Protein AF-A0A7Y9EI79-F1 (afdb_monomer_lite)

Radius of gyration: 15.1 Å; chains: 1; bounding box: 36×17×44 Å

pLDDT: mean 91.58, std 7.09, range [59.34, 97.94]

Secondary structure (DSSP, 8-state):
--THHHHHHHHHHHHHHHT--S---HHHHHHHHHHHHHHHHHHHHHHHHHHHHTT--HHHHHHHHHHHHHHHHHHHHHHHHHHHHHH--

Structure (mmCIF, N/CA/C/O backbone):
data_AF-A0A7Y9EI79-F1
#
_entry.id   AF-A0A7Y9EI79-F1
#
loop_
_atom_site.group_PDB
_atom_site.id
_atom_site.type_symbol
_atom_site.label_atom_id
_atom_site.label_alt_id
_atom_site.label_comp_id
_atom_site.label_asym_id
_atom_site.label_entity_id
_atom_site.label_seq_id
_atom_site.pdbx_PDB_ins_code
_atom_site.Cartn_x
_atom_site.Cartn_y
_atom_site.Cartn_z
_atom_site.occupancy
_atom_site.B_iso_or_equiv
_atom_site.auth_seq_id
_atom_site.auth_comp_id
_atom_site.auth_asym_id
_atom_site.auth_atom_id
_atom_site.pdbx_PDB_model_num
ATOM 1 N N . MET A 1 1 ? 2.774 2.502 -17.210 1.00 74.00 1 MET A N 1
ATOM 2 C CA . MET A 1 1 ? 1.892 2.263 -16.069 1.00 74.00 1 MET A CA 1
ATOM 3 C C . MET A 1 1 ? 1.985 3.488 -15.197 1.00 74.00 1 MET A C 1
ATOM 5 O O . MET A 1 1 ? 3.092 3.914 -14.890 1.00 74.00 1 MET A O 1
ATOM 9 N N . ASN A 1 2 ? 0.841 4.068 -14.857 1.00 73.62 2 ASN A N 1
ATOM 10 C CA . ASN A 1 2 ? 0.766 5.131 -13.871 1.00 73.62 2 ASN A CA 1
ATOM 11 C C . ASN A 1 2 ? 0.387 4.488 -12.530 1.00 73.62 2 ASN A C 1
ATOM 13 O O . ASN A 1 2 ? -0.534 3.681 -12.481 1.00 73.62 2 ASN A O 1
ATOM 17 N N . LEU A 1 3 ? 1.094 4.833 -11.456 1.00 90.44 3 LEU A N 1
ATOM 18 C CA . LEU A 1 3 ? 0.830 4.336 -10.099 1.00 90.44 3 LEU A CA 1
ATOM 19 C C . LEU A 1 3 ? -0.497 4.859 -9.507 1.00 90.44 3 LEU A C 1
ATOM 21 O O . LEU A 1 3 ? -0.823 4.554 -8.364 1.00 90.44 3 LEU A O 1
ATOM 25 N N . SER A 1 4 ? -1.267 5.632 -10.281 1.00 91.69 4 SER A N 1
ATOM 26 C CA . SER A 1 4 ? -2.599 6.122 -9.921 1.00 91.69 4 SER A CA 1
ATOM 27 C C . SER A 1 4 ? -3.582 5.023 -9.528 1.00 91.69 4 SER A C 1
ATOM 29 O O . SER A 1 4 ? -4.387 5.262 -8.638 1.00 91.69 4 SER A O 1
ATOM 31 N N . GLU A 1 5 ? -3.523 3.842 -10.151 1.00 93.12 5 GLU A N 1
ATOM 32 C CA . GLU A 1 5 ? -4.412 2.729 -9.787 1.00 93.12 5 GLU A CA 1
ATOM 33 C C . GLU A 1 5 ? -4.116 2.229 -8.369 1.00 93.12 5 GLU A C 1
ATOM 35 O O . GLU A 1 5 ? -5.009 2.231 -7.530 1.00 93.12 5 GLU A O 1
ATOM 40 N N . ALA A 1 6 ? -2.848 1.945 -8.055 1.00 94.44 6 ALA A N 1
ATOM 41 C CA . ALA A 1 6 ? -2.435 1.572 -6.702 1.00 94.44 6 ALA A CA 1
ATOM 42 C C . ALA A 1 6 ? -2.790 2.659 -5.673 1.00 94.44 6 ALA A C 1
ATOM 44 O O . ALA A 1 6 ? -3.264 2.353 -4.585 1.00 94.44 6 ALA A O 1
ATOM 45 N N . LYS A 1 7 ? -2.607 3.940 -6.026 1.00 95.75 7 LYS A N 1
ATOM 46 C CA . LYS A 1 7 ? -3.010 5.068 -5.172 1.00 95.75 7 LYS A CA 1
ATOM 47 C C . LYS A 1 7 ? -4.521 5.074 -4.906 1.00 95.75 7 LYS A C 1
ATOM 49 O O . LYS A 1 7 ? -4.924 5.353 -3.781 1.00 95.75 7 LYS A O 1
ATOM 54 N N . ARG A 1 8 ? -5.341 4.806 -5.927 1.00 96.81 8 ARG A N 1
ATOM 55 C CA . ARG A 1 8 ? -6.801 4.726 -5.800 1.00 96.81 8 ARG A CA 1
ATOM 56 C C . ARG A 1 8 ? -7.203 3.546 -4.916 1.00 96.81 8 ARG A C 1
ATOM 58 O O . ARG A 1 8 ? -7.926 3.760 -3.958 1.00 96.81 8 ARG A O 1
ATOM 65 N N . GLU A 1 9 ? -6.665 2.355 -5.171 1.00 96.62 9 GLU A N 1
ATOM 66 C CA . GLU A 1 9 ? -6.955 1.158 -4.368 1.00 96.62 9 GLU A CA 1
ATOM 67 C C . GLU A 1 9 ? -6.550 1.334 -2.896 1.00 96.62 9 GLU A C 1
ATOM 69 O O . GLU A 1 9 ? -7.296 0.941 -2.004 1.00 96.62 9 GLU A O 1
ATOM 74 N N . TYR A 1 10 ? -5.399 1.958 -2.610 1.00 97.19 10 TYR A N 1
ATOM 75 C CA . TYR A 1 10 ? -5.027 2.278 -1.228 1.00 97.19 10 TYR A CA 1
ATOM 76 C C . TYR A 1 10 ? -6.052 3.189 -0.558 1.00 97.19 10 TYR A C 1
ATOM 78 O O . TYR A 1 10 ? -6.449 2.933 0.573 1.00 97.19 10 TYR A O 1
ATOM 86 N N . ARG A 1 11 ? -6.504 4.227 -1.265 1.00 96.56 11 ARG A N 1
ATOM 87 C CA . ARG A 1 11 ? -7.520 5.145 -0.756 1.00 96.56 11 ARG A CA 1
ATOM 88 C C . ARG A 1 11 ? -8.844 4.430 -0.485 1.00 96.56 11 ARG A C 1
ATOM 90 O O . ARG A 1 11 ? -9.407 4.632 0.577 1.00 96.56 11 ARG A O 1
ATOM 97 N N . GLU A 1 12 ? -9.294 3.568 -1.392 1.00 95.88 12 GLU A N 1
ATOM 98 C CA . GLU A 1 12 ? -10.521 2.775 -1.219 1.00 95.88 12 GLU A CA 1
ATOM 99 C C . GLU A 1 12 ? -10.445 1.875 0.027 1.00 95.88 12 GLU A C 1
ATOM 101 O O . GLU A 1 12 ? -11.406 1.796 0.791 1.00 95.88 12 GLU A O 1
ATOM 106 N N . VAL A 1 13 ? -9.293 1.237 0.279 1.00 94.75 13 VAL A N 1
ATOM 107 C CA . VAL A 1 13 ? -9.078 0.437 1.499 1.00 94.75 13 VAL A CA 1
ATOM 108 C C . VAL A 1 13 ? -9.162 1.307 2.756 1.00 94.75 13 VAL A C 1
ATOM 110 O O . VAL A 1 13 ? -9.796 0.905 3.728 1.00 94.75 13 VAL A O 1
ATOM 113 N N . LEU A 1 14 ? -8.544 2.489 2.740 1.00 93.88 14 LEU A N 1
ATOM 114 C CA . LEU A 1 14 ? -8.514 3.401 3.886 1.00 93.88 14 LEU A CA 1
ATOM 115 C C . LEU A 1 14 ? -9.873 4.065 4.151 1.00 93.88 14 LEU A C 1
ATOM 117 O O . LEU A 1 14 ? -10.256 4.220 5.304 1.00 93.88 14 LEU A O 1
ATOM 121 N N . GLU A 1 15 ? -10.629 4.415 3.111 1.00 93.12 15 GLU A N 1
ATOM 122 C CA . GLU A 1 15 ? -11.981 4.972 3.244 1.00 93.12 15 GLU A CA 1
ATOM 123 C C . GLU A 1 15 ? -12.959 3.929 3.796 1.00 93.12 15 GLU A C 1
ATOM 125 O O . GLU A 1 15 ? -13.721 4.229 4.713 1.00 93.12 15 GLU A O 1
ATOM 130 N N . ALA A 1 16 ? -12.886 2.684 3.312 1.00 89.50 16 ALA A N 1
ATOM 131 C CA . ALA A 1 16 ? -13.671 1.580 3.863 1.00 89.50 16 ALA A CA 1
ATOM 132 C C . ALA A 1 16 ? -13.323 1.295 5.336 1.00 89.50 16 ALA A C 1
ATOM 134 O O . ALA A 1 16 ? -14.184 0.887 6.109 1.00 89.50 16 ALA A O 1
ATOM 135 N N . PHE A 1 17 ? -12.065 1.518 5.723 1.00 85.44 17 PHE A N 1
ATOM 136 C CA . PHE A 1 17 ? -11.591 1.369 7.097 1.00 85.44 17 PHE A CA 1
ATOM 137 C C . PHE A 1 17 ? -12.076 2.501 8.012 1.00 85.44 17 PHE A C 1
ATOM 139 O O . PHE A 1 17 ? -12.571 2.239 9.105 1.00 85.44 17 PHE A O 1
ATOM 146 N N . ALA A 1 18 ? -11.979 3.753 7.561 1.00 85.94 18 ALA A N 1
ATOM 147 C CA . ALA A 1 18 ? -12.426 4.919 8.321 1.00 85.94 18 ALA A CA 1
ATOM 148 C C . ALA A 1 18 ? -13.952 4.957 8.514 1.00 85.94 18 ALA A C 1
ATOM 150 O O . ALA A 1 18 ? -14.417 5.406 9.553 1.00 85.94 18 ALA A O 1
ATOM 151 N N . GLY A 1 19 ? -14.722 4.486 7.528 1.00 81.00 19 GLY A N 1
ATOM 152 C CA . GLY A 1 19 ? -16.188 4.466 7.569 1.00 81.00 19 GLY A CA 1
ATOM 153 C C . GLY A 1 19 ? -16.811 3.198 8.161 1.00 81.00 19 GLY A C 1
ATOM 154 O O . GLY A 1 19 ? -18.018 3.019 8.031 1.00 81.00 19 GLY A O 1
ATOM 155 N N . SER A 1 20 ? -16.018 2.289 8.736 1.00 82.06 20 SER A N 1
ATOM 156 C CA . SER A 1 20 ? -16.534 1.058 9.345 1.00 82.06 20 SER A CA 1
ATOM 157 C C . SER A 1 20 ? -17.040 1.315 10.763 1.00 82.06 20 SER A C 1
ATOM 159 O O . SER A 1 20 ? -16.284 1.813 11.590 1.00 82.06 20 SER A O 1
ATOM 161 N N . ASP A 1 21 ? -18.257 0.870 11.082 1.00 78.06 21 ASP A N 1
ATOM 162 C CA . ASP A 1 21 ? -18.806 0.909 12.449 1.00 78.06 21 ASP A CA 1
ATOM 163 C C . ASP A 1 21 ? -18.214 -0.183 13.367 1.00 78.06 21 ASP A C 1
ATOM 165 O O . ASP A 1 21 ? -18.422 -0.175 14.578 1.00 78.06 21 ASP A O 1
ATOM 169 N N . GLU A 1 22 ? -17.445 -1.133 12.818 1.00 77.38 22 GLU A N 1
ATOM 170 C CA . GLU A 1 22 ? -16.804 -2.209 13.586 1.00 77.38 22 GLU A CA 1
ATOM 171 C C . GLU A 1 22 ? -15.773 -1.643 14.573 1.00 77.38 22 GLU A C 1
ATOM 173 O O . GLU A 1 22 ? -14.931 -0.831 14.181 1.00 77.38 22 GLU A O 1
ATOM 178 N N . ALA A 1 23 ? -15.819 -2.074 15.838 1.00 78.88 23 ALA A N 1
ATOM 179 C CA . ALA A 1 23 ? -14.851 -1.663 16.852 1.00 78.88 23 ALA A CA 1
ATOM 180 C C . ALA A 1 23 ? -13.421 -2.048 16.437 1.00 78.88 23 ALA A C 1
ATOM 182 O O . ALA A 1 23 ?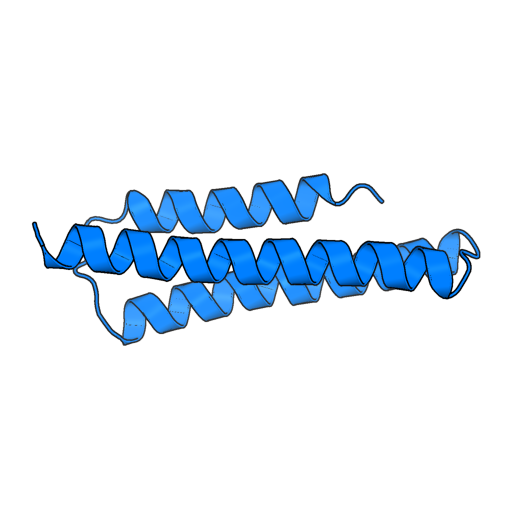 -13.182 -3.144 15.924 1.00 78.88 23 ALA A O 1
ATOM 183 N N . VAL A 1 24 ? -12.456 -1.157 16.687 1.00 83.12 24 VAL A N 1
ATOM 184 C CA . VAL A 1 24 ? -11.050 -1.403 16.340 1.00 83.12 24 VAL A CA 1
ATOM 185 C C . VAL A 1 24 ? -10.530 -2.608 17.126 1.00 83.12 24 VAL A C 1
ATOM 187 O O . VAL A 1 24 ? -10.292 -2.520 18.328 1.00 83.12 24 VAL A O 1
ATOM 190 N N . SER A 1 25 ? -10.331 -3.731 16.438 1.00 86.44 25 SER A N 1
ATOM 191 C CA . SER A 1 25 ? -9.754 -4.958 16.994 1.00 86.44 25 SER A CA 1
ATOM 192 C C . SER A 1 25 ? -8.457 -5.342 16.278 1.00 86.44 25 SER A C 1
ATOM 194 O O . SER A 1 25 ? -8.194 -4.906 15.155 1.00 86.44 25 SER A O 1
ATOM 196 N N . GLU A 1 26 ? -7.640 -6.199 16.897 1.00 86.31 26 GLU A N 1
ATOM 197 C CA . GLU A 1 26 ? -6.424 -6.730 16.260 1.00 86.31 26 GLU A CA 1
ATOM 198 C C . GLU A 1 26 ? -6.736 -7.504 14.971 1.00 86.31 26 GLU A C 1
ATOM 200 O O . GLU A 1 26 ? -6.021 -7.373 13.977 1.00 86.31 26 GLU A O 1
ATOM 205 N N . ALA A 1 27 ? -7.832 -8.270 14.958 1.00 87.75 27 ALA A N 1
ATOM 206 C CA . ALA A 1 27 ? -8.278 -9.008 13.778 1.00 87.75 27 ALA A CA 1
ATOM 207 C C . ALA A 1 27 ? -8.664 -8.062 12.631 1.00 87.75 27 ALA A C 1
ATOM 209 O O . ALA A 1 27 ? -8.315 -8.306 11.473 1.00 87.75 27 ALA A O 1
ATOM 210 N N . TRP A 1 28 ? -9.330 -6.958 12.966 1.00 85.06 28 TRP A N 1
ATOM 211 C CA . TRP A 1 28 ? -9.730 -5.927 12.018 1.00 85.06 28 TRP A CA 1
ATOM 212 C C . TRP A 1 28 ? -8.520 -5.186 11.424 1.00 85.06 28 TRP A C 1
ATOM 214 O O . TRP A 1 28 ? -8.409 -5.042 10.204 1.00 85.06 28 TRP A O 1
ATOM 224 N N . LEU A 1 29 ? -7.542 -4.814 12.259 1.00 90.81 29 LEU A N 1
ATOM 225 C CA . LEU A 1 29 ? -6.275 -4.222 11.809 1.00 90.81 29 LEU A CA 1
ATOM 226 C C . LEU A 1 29 ? -5.481 -5.170 10.902 1.00 90.81 29 LEU A C 1
ATOM 228 O O . LEU A 1 29 ? -4.966 -4.751 9.861 1.00 90.81 29 LEU A O 1
ATOM 232 N N . ALA A 1 30 ? -5.414 -6.454 11.262 1.00 92.06 30 ALA A N 1
ATOM 233 C CA . ALA A 1 30 ? -4.733 -7.470 10.467 1.00 92.06 30 ALA A CA 1
ATOM 234 C C . ALA A 1 30 ? -5.385 -7.666 9.086 1.00 92.06 30 ALA A C 1
ATOM 236 O O . ALA A 1 30 ? -4.676 -7.875 8.096 1.00 92.06 30 ALA A O 1
ATOM 237 N N . ASP A 1 31 ? -6.716 -7.579 8.979 1.00 92.75 31 ASP A N 1
ATOM 238 C CA . ASP A 1 31 ? -7.392 -7.654 7.679 1.00 92.75 31 ASP A CA 1
ATOM 239 C C . ASP 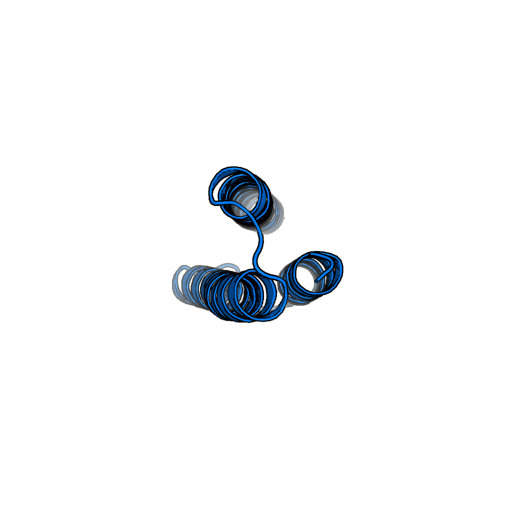A 1 31 ? -7.041 -6.462 6.785 1.00 92.75 31 ASP A C 1
ATOM 241 O O . ASP A 1 31 ? -6.751 -6.623 5.598 1.00 92.75 31 ASP A O 1
ATOM 245 N N . VAL A 1 32 ? -6.983 -5.262 7.355 1.00 94.00 32 VAL A N 1
ATOM 246 C CA . VAL A 1 32 ? -6.670 -4.045 6.598 1.00 94.00 32 VAL A CA 1
ATOM 247 C C . VAL A 1 32 ? -5.230 -4.056 6.111 1.00 94.00 32 VAL A C 1
ATOM 249 O O . VAL A 1 32 ? -4.988 -3.807 4.928 1.00 94.00 32 VAL A O 1
ATOM 252 N N . GLN A 1 33 ? -4.283 -4.462 6.957 1.00 94.31 33 GLN A N 1
ATOM 253 C CA . GLN A 1 33 ? -2.896 -4.684 6.540 1.00 94.31 33 GLN A CA 1
ATOM 254 C C . GLN A 1 33 ? -2.811 -5.694 5.388 1.00 94.31 33 GLN A C 1
ATOM 256 O O . GLN A 1 33 ? -2.172 -5.422 4.370 1.00 94.31 33 GLN A O 1
ATOM 261 N N . ARG A 1 34 ? -3.543 -6.812 5.475 1.00 96.06 34 ARG A N 1
ATOM 262 C CA . ARG A 1 34 ? -3.609 -7.819 4.404 1.00 96.06 34 ARG A CA 1
ATOM 263 C C . ARG A 1 34 ? -4.158 -7.243 3.095 1.00 96.06 34 ARG A C 1
ATOM 265 O O . ARG A 1 34 ? -3.668 -7.590 2.015 1.00 96.06 34 ARG A O 1
ATOM 272 N N . ARG A 1 35 ? -5.157 -6.356 3.156 1.00 96.56 35 ARG A N 1
ATOM 273 C CA . ARG A 1 35 ? -5.698 -5.668 1.970 1.00 96.56 35 ARG A CA 1
ATOM 274 C C . ARG A 1 35 ? -4.667 -4.726 1.352 1.00 96.56 35 ARG A C 1
ATOM 276 O O . ARG A 1 35 ? -4.468 -4.791 0.136 1.00 96.56 35 ARG A O 1
ATOM 283 N N . LEU A 1 36 ? -3.969 -3.923 2.161 1.00 97.06 36 LEU A N 1
ATOM 284 C CA . LEU A 1 36 ? -2.881 -3.047 1.702 1.00 97.06 36 LEU A CA 1
ATOM 285 C C . LEU A 1 36 ? -1.745 -3.851 1.044 1.00 97.06 36 LEU A C 1
ATOM 287 O O . LEU A 1 36 ? -1.263 -3.483 -0.030 1.00 97.06 36 LEU A O 1
ATOM 291 N N . ASP A 1 37 ? -1.357 -4.985 1.628 1.00 97.62 37 ASP A N 1
ATOM 292 C CA . ASP A 1 37 ? -0.363 -5.899 1.050 1.00 97.62 37 ASP A CA 1
ATOM 293 C C . ASP A 1 37 ? -0.829 -6.493 -0.284 1.00 97.62 37 ASP A C 1
ATOM 295 O O . ASP A 1 37 ? -0.046 -6.649 -1.230 1.00 97.62 37 ASP A O 1
ATOM 299 N N . GLY A 1 38 ? -2.127 -6.782 -0.399 1.00 97.50 38 GLY A N 1
ATOM 300 C CA . GLY A 1 38 ? -2.762 -7.195 -1.645 1.00 97.50 38 GLY A CA 1
ATOM 301 C C . GLY A 1 38 ? -2.597 -6.157 -2.758 1.00 97.50 38 GLY A C 1
ATOM 302 O O . GLY A 1 38 ? -2.199 -6.521 -3.872 1.00 97.50 38 GLY A O 1
ATOM 303 N N . VAL A 1 39 ? -2.838 -4.875 -2.453 1.00 97.44 39 VAL A N 1
ATOM 304 C CA . VAL A 1 39 ? -2.626 -3.750 -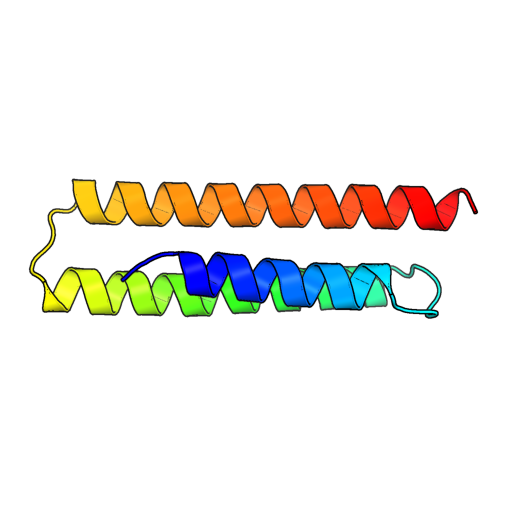3.384 1.00 97.44 39 VAL A CA 1
ATOM 305 C C . VAL A 1 39 ? -1.158 -3.683 -3.800 1.00 97.44 39 VAL A C 1
ATOM 307 O O . VAL A 1 39 ? -0.853 -3.694 -4.996 1.00 97.44 39 VAL A O 1
ATOM 310 N N . ARG A 1 40 ? -0.229 -3.719 -2.834 1.00 97.88 40 ARG A N 1
ATOM 311 C CA . ARG A 1 40 ? 1.219 -3.716 -3.095 1.00 97.88 40 ARG A CA 1
ATOM 312 C C . ARG A 1 40 ? 1.630 -4.848 -4.034 1.00 97.88 40 ARG A C 1
ATOM 314 O O . ARG A 1 40 ? 2.317 -4.613 -5.028 1.00 97.88 40 ARG A O 1
ATOM 321 N N . LYS A 1 41 ? 1.181 -6.077 -3.767 1.00 97.94 41 LYS A N 1
ATOM 322 C CA . LYS A 1 41 ? 1.513 -7.261 -4.574 1.00 97.94 41 LYS A CA 1
ATOM 323 C C . LYS A 1 41 ? 0.947 -7.181 -5.993 1.00 97.94 41 LYS A C 1
ATOM 325 O O . LYS A 1 41 ? 1.588 -7.650 -6.936 1.00 97.94 41 LYS A O 1
ATOM 330 N N . ARG A 1 42 ? -0.258 -6.631 -6.179 1.00 96.19 42 ARG A N 1
ATOM 331 C CA . ARG A 1 42 ? -0.826 -6.392 -7.519 1.00 96.19 42 ARG A CA 1
ATOM 332 C C . ARG A 1 42 ? -0.032 -5.326 -8.267 1.00 96.19 42 ARG A C 1
ATOM 334 O O . ARG A 1 42 ? 0.418 -5.591 -9.380 1.00 96.19 42 ARG A O 1
ATOM 341 N N . ALA A 1 43 ? 0.217 -4.187 -7.630 1.00 96.69 43 ALA A N 1
ATOM 342 C CA . ALA A 1 43 ? 0.973 -3.090 -8.217 1.00 96.69 43 ALA A CA 1
ATOM 343 C C . ALA A 1 43 ? 2.401 -3.510 -8.599 1.00 96.69 43 ALA A C 1
ATOM 345 O O . ALA A 1 43 ? 2.853 -3.185 -9.692 1.00 96.69 43 ALA A O 1
ATOM 346 N N . MET A 1 44 ? 3.085 -4.303 -7.765 1.00 96.81 44 MET A N 1
ATOM 347 C CA . MET A 1 44 ? 4.416 -4.837 -8.076 1.00 96.81 44 MET A CA 1
ATOM 348 C C . MET A 1 44 ? 4.406 -5.687 -9.351 1.00 96.81 44 MET A C 1
ATOM 350 O O . MET A 1 44 ? 5.212 -5.470 -10.252 1.00 96.81 44 MET A O 1
ATOM 354 N N . ARG A 1 45 ? 3.433 -6.600 -9.479 1.00 95.81 45 ARG A N 1
ATOM 355 C CA . ARG A 1 45 ? 3.280 -7.429 -10.684 1.00 95.81 45 ARG A CA 1
ATOM 356 C C . ARG A 1 45 ? 3.011 -6.589 -11.930 1.00 95.81 45 ARG A C 1
ATOM 358 O O . ARG A 1 45 ? 3.552 -6.886 -12.991 1.00 95.81 45 ARG A O 1
ATOM 365 N N . GLN A 1 46 ? 2.206 -5.536 -11.814 1.00 95.31 46 GLN A N 1
ATOM 366 C CA . GLN A 1 46 ? 1.964 -4.625 -12.930 1.00 95.31 46 GLN A CA 1
ATOM 367 C C . GLN A 1 46 ? 3.220 -3.803 -13.288 1.00 95.31 46 GLN A C 1
ATOM 369 O O . GLN A 1 46 ? 3.485 -3.603 -14.475 1.00 95.31 46 GLN A O 1
ATOM 374 N N . ILE A 1 47 ? 4.022 -3.367 -12.302 1.00 95.06 47 ILE A N 1
ATOM 375 C CA . ILE A 1 47 ? 5.324 -2.712 -12.535 1.00 95.06 47 ILE A CA 1
ATOM 376 C C . ILE A 1 47 ? 6.238 -3.658 -13.311 1.00 95.06 47 ILE A C 1
ATOM 378 O O . ILE A 1 47 ? 6.797 -3.258 -14.332 1.00 95.06 47 ILE A O 1
ATOM 382 N N . ASP A 1 48 ? 6.353 -4.912 -12.877 1.00 94.25 48 ASP A N 1
ATOM 383 C CA . ASP A 1 48 ? 7.184 -5.913 -13.544 1.00 94.25 48 ASP A CA 1
ATOM 384 C C . ASP A 1 48 ? 6.735 -6.116 -14.994 1.00 94.25 48 ASP A C 1
ATOM 386 O O . ASP A 1 48 ? 7.519 -5.904 -15.916 1.00 94.25 48 ASP A O 1
ATOM 390 N N . GLN A 1 49 ? 5.445 -6.369 -15.224 1.00 94.19 49 GLN A N 1
ATOM 391 C CA . GLN A 1 49 ? 4.900 -6.519 -16.577 1.00 94.19 49 GLN A CA 1
ATOM 392 C C . GLN A 1 49 ? 5.122 -5.276 -17.448 1.00 94.19 49 GLN A C 1
ATOM 394 O O . GLN A 1 49 ? 5.475 -5.391 -18.622 1.00 94.19 49 GLN A O 1
ATOM 399 N N . TYR A 1 50 ? 4.909 -4.079 -16.900 1.00 92.88 50 TYR A N 1
ATOM 400 C CA . TYR A 1 50 ? 5.085 -2.829 -17.632 1.00 92.88 50 TYR A CA 1
ATOM 401 C C . TYR A 1 50 ? 6.551 -2.578 -17.992 1.00 92.88 50 TYR A C 1
ATOM 403 O O . TYR A 1 50 ? 6.841 -2.199 -19.127 1.00 92.88 50 TYR A O 1
ATOM 411 N N . THR A 1 51 ? 7.463 -2.802 -17.045 1.00 93.00 51 THR A N 1
ATOM 412 C CA . THR A 1 51 ? 8.902 -2.591 -17.246 1.00 93.00 51 THR A CA 1
ATOM 413 C C . THR A 1 51 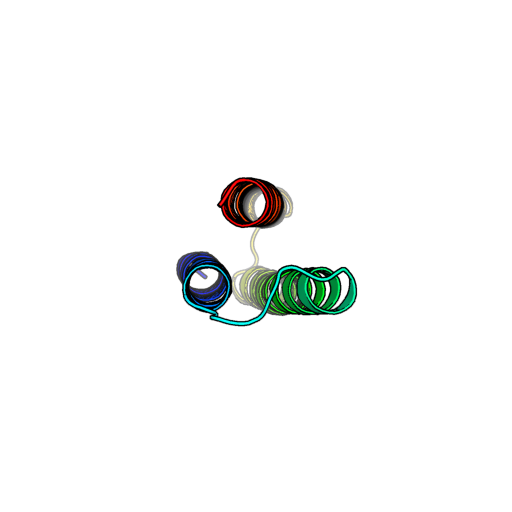? 9.470 -3.572 -18.264 1.00 93.00 51 THR A C 1
ATOM 415 O O . THR A 1 51 ? 10.202 -3.136 -19.150 1.00 93.00 51 THR A O 1
ATOM 418 N N . THR A 1 52 ? 9.040 -4.839 -18.236 1.00 92.62 52 THR A N 1
ATOM 419 C CA . THR A 1 52 ? 9.374 -5.834 -19.264 1.00 92.62 52 THR A CA 1
ATOM 420 C C . THR A 1 52 ? 8.829 -5.434 -20.636 1.00 92.62 52 THR A C 1
ATOM 422 O O . THR A 1 52 ? 9.586 -5.387 -21.599 1.00 92.62 52 THR A O 1
ATOM 425 N N . ARG A 1 53 ? 7.537 -5.082 -20.749 1.00 92.62 53 ARG A N 1
ATOM 426 C CA . ARG A 1 53 ? 6.907 -4.734 -22.043 1.00 92.62 53 ARG A CA 1
ATOM 427 C C . ARG A 1 53 ? 7.481 -3.474 -22.693 1.00 92.62 53 ARG A C 1
ATOM 429 O O . ARG A 1 53 ? 7.385 -3.318 -23.904 1.00 92.62 53 ARG A O 1
ATOM 436 N N . ARG A 1 54 ? 7.999 -2.541 -21.894 1.00 92.81 54 ARG A N 1
ATOM 437 C CA . ARG A 1 54 ? 8.537 -1.256 -22.366 1.00 92.81 54 ARG A CA 1
ATOM 438 C C . ARG A 1 54 ? 10.063 -1.204 -22.384 1.00 92.81 54 ARG A C 1
ATOM 440 O O . ARG A 1 54 ? 10.592 -0.134 -22.662 1.00 92.81 54 ARG A O 1
ATOM 447 N N . PHE A 1 55 ? 10.746 -2.313 -22.087 1.00 92.12 55 PHE A N 1
ATOM 448 C CA . PHE A 1 55 ? 12.211 -2.382 -22.001 1.00 92.12 55 PHE A CA 1
ATOM 449 C C . PHE A 1 55 ? 12.806 -1.270 -21.120 1.00 92.12 55 PHE A C 1
ATOM 451 O O . PHE A 1 55 ? 13.807 -0.645 -21.466 1.00 92.12 55 PHE A O 1
ATOM 458 N N . LEU A 1 56 ? 12.154 -0.978 -19.990 1.00 91.50 56 LEU A N 1
ATOM 459 C CA . LEU A 1 56 ? 12.610 0.081 -19.093 1.00 91.50 56 LEU A CA 1
ATOM 460 C C . LEU A 1 56 ? 13.914 -0.309 -18.403 1.00 91.50 56 LEU A C 1
ATOM 462 O O . LEU A 1 56 ? 14.140 -1.474 -18.073 1.00 91.50 56 LEU A O 1
ATOM 466 N N . SER A 1 57 ? 14.744 0.691 -18.118 1.00 93.38 57 SER A N 1
ATOM 467 C CA . SER A 1 57 ? 15.983 0.468 -17.384 1.00 93.38 57 SER A CA 1
ATOM 468 C C . SER A 1 57 ? 15.712 0.026 -15.945 1.00 93.38 57 SER A C 1
ATOM 470 O O . SER A 1 57 ? 14.678 0.338 -15.340 1.00 93.38 57 SER A O 1
ATOM 472 N N . 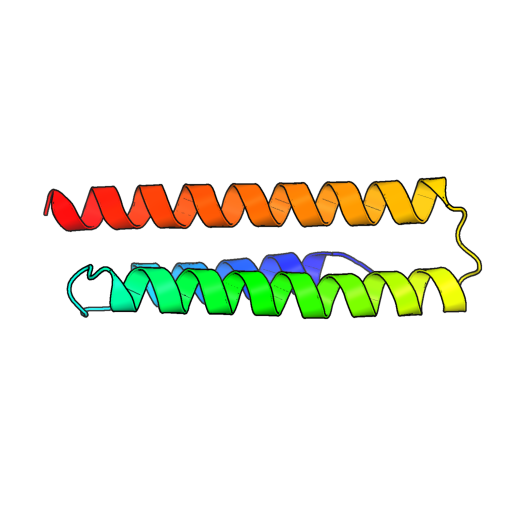VAL A 1 58 ? 16.703 -0.642 -15.351 1.00 93.06 58 VAL A N 1
ATOM 473 C CA . VAL A 1 58 ? 16.682 -1.025 -13.931 1.00 93.06 58 VAL A CA 1
ATOM 474 C C . VAL A 1 58 ? 16.425 0.190 -13.033 1.00 93.06 58 VAL A C 1
ATOM 476 O O . VAL A 1 58 ? 15.676 0.084 -12.063 1.00 93.06 58 VAL A O 1
ATOM 479 N N . ASN A 1 59 ? 16.969 1.361 -13.383 1.00 95.12 59 ASN A N 1
ATOM 480 C CA . ASN A 1 59 ? 16.764 2.603 -12.635 1.00 95.12 59 ASN A CA 1
ATOM 481 C C . ASN A 1 59 ? 15.315 3.100 -12.719 1.00 95.12 59 ASN A C 1
ATOM 483 O O . ASN A 1 59 ? 14.745 3.496 -11.704 1.00 95.12 59 ASN A O 1
ATOM 487 N N . GLN A 1 60 ? 14.691 3.029 -13.897 1.00 93.44 60 GLN A N 1
ATOM 488 C CA . GLN A 1 60 ? 13.282 3.395 -14.065 1.00 93.44 60 GLN A CA 1
ATOM 489 C C . GLN A 1 60 ? 12.366 2.451 -13.279 1.00 93.44 60 GLN A C 1
ATOM 491 O O . GLN A 1 60 ? 11.486 2.918 -12.554 1.00 93.44 60 GLN A O 1
ATOM 496 N N . ARG A 1 61 ? 12.613 1.134 -13.347 1.00 94.50 61 ARG A N 1
ATOM 497 C CA . ARG A 1 61 ? 11.897 0.153 -12.518 1.00 94.50 61 ARG A CA 1
ATOM 498 C C . ARG A 1 61 ? 12.075 0.459 -11.032 1.00 94.50 61 ARG A C 1
ATOM 500 O O . ARG A 1 61 ? 11.086 0.519 -10.306 1.00 94.50 61 ARG A O 1
ATOM 507 N N . ARG A 1 62 ? 13.313 0.691 -10.585 1.00 95.69 62 ARG A N 1
ATOM 508 C CA . ARG A 1 62 ? 13.624 1.013 -9.186 1.00 95.69 62 ARG A CA 1
ATOM 509 C C . ARG A 1 62 ? 12.865 2.254 -8.720 1.00 95.69 62 ARG A C 1
ATOM 511 O O . ARG A 1 62 ? 12.257 2.198 -7.662 1.00 95.69 62 ARG A O 1
ATOM 518 N N . GLY A 1 63 ? 12.807 3.318 -9.523 1.00 95.62 63 GLY A N 1
ATOM 519 C CA . GLY A 1 63 ? 12.032 4.518 -9.191 1.00 95.62 63 GLY A CA 1
ATOM 520 C C . GLY A 1 63 ? 10.536 4.241 -8.989 1.00 95.62 63 GLY A C 1
ATOM 521 O O . GLY A 1 63 ? 9.934 4.750 -8.044 1.00 95.62 63 GLY A O 1
ATOM 522 N N . MET A 1 64 ? 9.934 3.389 -9.828 1.00 95.25 64 MET A N 1
ATOM 523 C CA . MET A 1 64 ? 8.529 2.981 -9.672 1.00 95.25 64 MET A CA 1
ATOM 524 C C . MET A 1 64 ? 8.311 2.136 -8.415 1.00 95.25 64 MET A C 1
ATOM 526 O O . MET A 1 64 ? 7.348 2.371 -7.687 1.00 95.25 64 MET A O 1
ATOM 530 N N . VAL A 1 65 ? 9.217 1.194 -8.141 1.00 96.69 65 VAL A N 1
ATOM 531 C CA . VAL A 1 65 ? 9.193 0.364 -6.929 1.00 96.69 65 VAL A CA 1
ATOM 532 C C . VAL A 1 65 ? 9.319 1.232 -5.680 1.00 96.69 65 VAL A C 1
ATOM 534 O O . VAL A 1 65 ? 8.471 1.148 -4.803 1.00 96.69 65 VAL A O 1
ATOM 537 N N . THR A 1 66 ? 10.301 2.133 -5.619 1.00 97.00 66 THR A N 1
ATOM 538 C CA . THR A 1 66 ? 10.485 3.048 -4.483 1.00 97.00 66 THR A CA 1
ATOM 539 C C . THR A 1 66 ? 9.243 3.898 -4.236 1.00 97.00 66 THR A C 1
ATOM 541 O O . THR A 1 66 ? 8.820 4.053 -3.093 1.00 97.00 66 THR A O 1
ATOM 544 N N . LYS A 1 67 ? 8.606 4.409 -5.296 1.00 96.62 67 LYS A N 1
ATOM 545 C CA . LYS A 1 67 ? 7.363 5.173 -5.157 1.00 96.62 67 LYS A CA 1
ATOM 546 C C . LYS A 1 67 ? 6.203 4.307 -4.653 1.00 96.62 67 LYS A C 1
ATOM 548 O O . LYS A 1 67 ? 5.404 4.791 -3.858 1.00 96.62 67 LYS A O 1
ATOM 553 N N . LEU A 1 68 ? 6.107 3.048 -5.088 1.00 97.62 68 LEU A N 1
ATOM 554 C CA . LEU A 1 68 ? 5.119 2.096 -4.572 1.00 97.62 68 LEU A CA 1
ATOM 555 C C . LEU A 1 68 ? 5.331 1.803 -3.084 1.00 97.62 68 LEU A C 1
ATOM 557 O O . LEU A 1 68 ? 4.366 1.862 -2.325 1.00 97.62 68 LEU A O 1
ATOM 561 N N . GLU A 1 69 ? 6.568 1.535 -2.669 1.00 97.88 69 GLU A N 1
ATOM 562 C CA . GLU A 1 69 ? 6.900 1.280 -1.263 1.00 97.88 69 GLU A CA 1
ATOM 563 C C . GLU A 1 69 ? 6.600 2.500 -0.385 1.00 97.88 69 GLU A C 1
ATOM 565 O O . GLU A 1 69 ? 6.009 2.358 0.681 1.00 97.88 69 GLU A O 1
ATOM 570 N N . TRP A 1 70 ? 6.904 3.711 -0.861 1.00 97.62 70 TRP A N 1
ATOM 571 C CA . TRP A 1 70 ? 6.557 4.937 -0.140 1.00 97.62 70 TRP A CA 1
ATOM 572 C C . TRP A 1 70 ? 5.040 5.101 0.041 1.00 97.62 70 TRP A C 1
ATOM 574 O O . TRP A 1 70 ? 4.577 5.413 1.136 1.00 97.62 70 TRP A O 1
ATOM 584 N N . MET A 1 71 ? 4.244 4.854 -1.008 1.00 97.38 71 MET A N 1
ATOM 585 C CA . MET A 1 71 ? 2.777 4.895 -0.895 1.00 97.38 71 MET A CA 1
ATOM 586 C C . MET A 1 71 ? 2.255 3.843 0.087 1.00 97.38 71 MET A C 1
ATOM 588 O O . MET A 1 71 ? 1.332 4.125 0.843 1.00 97.38 71 MET A O 1
ATOM 592 N N . HIS A 1 72 ? 2.852 2.651 0.088 1.00 97.94 72 HIS A N 1
ATOM 593 C CA . HIS A 1 72 ? 2.477 1.572 0.992 1.00 97.94 72 HIS A CA 1
ATOM 594 C C . HIS A 1 72 ? 2.767 1.925 2.457 1.00 97.94 72 HIS A C 1
ATOM 596 O O . HIS A 1 72 ? 1.890 1.798 3.305 1.00 97.94 72 HIS A O 1
ATOM 602 N N . GLN A 1 73 ? 3.966 2.438 2.748 1.00 97.50 73 GLN A N 1
ATOM 603 C CA . GLN A 1 73 ? 4.336 2.908 4.087 1.00 97.50 73 GLN A CA 1
ATOM 604 C C . GLN A 1 73 ? 3.415 4.030 4.570 1.00 97.50 73 GLN A C 1
ATOM 606 O O . GLN A 1 73 ? 2.983 4.023 5.720 1.00 97.50 73 GLN A O 1
ATOM 611 N N . LYS A 1 74 ? 3.074 4.971 3.681 1.00 97.19 74 LYS A N 1
ATOM 612 C CA . LYS A 1 74 ? 2.128 6.041 3.997 1.00 97.19 74 LYS A CA 1
ATOM 613 C C . LYS A 1 74 ? 0.745 5.485 4.354 1.00 97.19 74 LYS A C 1
ATOM 615 O O . LYS A 1 74 ? 0.179 5.903 5.355 1.00 97.19 74 LYS A O 1
ATOM 620 N N . ALA A 1 75 ? 0.234 4.522 3.587 1.00 96.06 75 ALA A N 1
ATOM 621 C CA . ALA A 1 75 ? -1.051 3.891 3.878 1.00 96.06 75 ALA A CA 1
ATOM 622 C C . ALA A 1 75 ? -1.049 3.163 5.235 1.00 96.06 75 ALA A C 1
ATOM 624 O O . ALA A 1 75 ? -2.004 3.290 5.992 1.00 96.06 75 ALA A O 1
ATOM 625 N N . HIS A 1 76 ? 0.037 2.468 5.592 1.00 95.19 76 HIS A N 1
ATOM 626 C CA . HIS A 1 76 ? 0.186 1.867 6.927 1.00 95.19 76 HIS A CA 1
ATOM 627 C C . HIS A 1 76 ? 0.163 2.910 8.049 1.00 95.19 76 HIS A C 1
ATOM 629 O O . HIS A 1 76 ? -0.499 2.704 9.062 1.00 95.19 76 HIS A O 1
ATOM 635 N N . ALA A 1 77 ? 0.840 4.046 7.868 1.00 95.31 77 ALA A N 1
ATOM 636 C CA . ALA A 1 77 ? 0.800 5.133 8.846 1.00 95.31 77 ALA A CA 1
ATOM 637 C C . ALA A 1 77 ? -0.617 5.717 9.006 1.00 95.31 77 ALA A C 1
ATOM 639 O O . ALA A 1 77 ? -1.029 6.032 10.121 1.00 95.31 77 ALA A O 1
ATOM 640 N N . GLU A 1 78 ? -1.383 5.815 7.916 1.00 94.50 78 GLU A N 1
ATOM 641 C CA . GLU A 1 78 ? -2.782 6.262 7.953 1.00 94.50 78 GLU A CA 1
ATOM 642 C C . GLU A 1 78 ? -3.689 5.269 8.701 1.00 94.50 78 GLU A C 1
ATOM 644 O O . GLU A 1 78 ? -4.522 5.700 9.494 1.00 94.50 78 GLU A O 1
ATOM 649 N N . VAL A 1 79 ? -3.479 3.954 8.548 1.00 93.00 79 VAL A N 1
ATOM 650 C CA . VAL A 1 79 ? -4.189 2.930 9.345 1.00 93.00 79 VAL A CA 1
ATOM 651 C C . VAL A 1 79 ? -3.958 3.136 10.841 1.00 93.00 79 VAL A C 1
ATOM 653 O O . VAL A 1 79 ? -4.913 3.115 11.615 1.00 93.00 79 VAL A O 1
ATOM 656 N N . VAL A 1 80 ? -2.709 3.370 11.254 1.00 91.75 80 VAL A N 1
ATOM 657 C CA . VAL A 1 80 ? -2.369 3.623 12.665 1.00 91.75 80 VAL A CA 1
ATOM 658 C C . VAL A 1 80 ? -3.047 4.897 13.175 1.00 91.75 80 VAL A C 1
ATOM 660 O O . VAL A 1 80 ? -3.583 4.900 14.281 1.00 91.75 80 VAL A O 1
ATOM 663 N N . ALA A 1 81 ? -3.068 5.964 12.372 1.00 91.62 81 ALA A N 1
ATOM 664 C CA . ALA A 1 81 ? -3.719 7.218 12.744 1.00 91.62 81 ALA A CA 1
ATOM 665 C C . ALA A 1 81 ? -5.238 7.055 12.931 1.00 91.62 81 ALA A C 1
ATOM 667 O O . ALA A 1 81 ? -5.777 7.512 13.937 1.00 91.62 81 ALA A O 1
ATOM 668 N N . ILE A 1 82 ? -5.913 6.364 12.009 1.00 89.75 82 ILE A N 1
ATOM 669 C CA . ILE A 1 82 ? -7.356 6.092 12.100 1.00 89.75 82 ILE A CA 1
ATOM 670 C C . ILE A 1 82 ? -7.661 5.202 13.314 1.00 89.75 82 ILE A C 1
ATOM 672 O O . ILE A 1 82 ? -8.601 5.471 14.058 1.00 89.75 82 ILE A O 1
ATOM 676 N N . ALA A 1 83 ? -6.850 4.169 13.559 1.00 88.62 83 ALA A N 1
ATOM 677 C CA . ALA A 1 83 ? -7.013 3.299 14.722 1.00 88.62 83 ALA A CA 1
ATOM 678 C C . ALA A 1 83 ? -6.894 4.075 16.044 1.00 88.62 83 ALA A C 1
ATOM 680 O O . ALA A 1 83 ? -7.708 3.878 16.942 1.00 88.62 83 ALA A O 1
ATOM 681 N N . ALA A 1 84 ? -5.920 4.985 16.146 1.00 88.31 84 ALA A N 1
ATOM 682 C CA . ALA A 1 84 ? -5.730 5.824 17.326 1.00 88.31 84 ALA A CA 1
ATOM 683 C C . ALA A 1 84 ? -6.892 6.808 17.543 1.00 88.31 84 ALA A C 1
ATOM 685 O O . ALA A 1 84 ? -7.309 7.007 18.680 1.00 88.31 84 ALA A O 1
ATOM 686 N N . GLN A 1 85 ? -7.435 7.395 16.469 1.00 87.25 85 GLN A N 1
ATOM 687 C CA . GLN A 1 85 ? -8.604 8.278 16.551 1.00 87.25 85 GLN A CA 1
ATOM 688 C C . GLN A 1 85 ? -9.818 7.540 17.120 1.00 87.25 85 GLN A C 1
ATOM 690 O O . GLN A 1 85 ? -10.418 8.006 18.080 1.00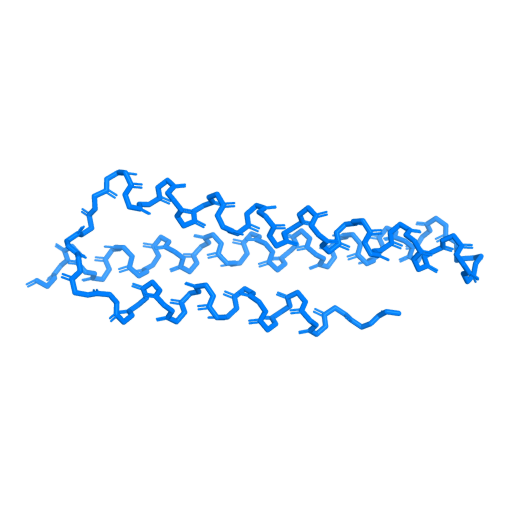 87.25 85 GLN A O 1
ATOM 695 N N . ARG A 1 86 ? -10.107 6.342 16.607 1.00 83.06 86 ARG A N 1
ATOM 696 C CA . ARG A 1 86 ? -11.269 5.544 17.023 1.00 83.06 86 ARG A CA 1
ATOM 697 C C . ARG A 1 86 ? -11.139 4.890 18.404 1.00 83.06 86 ARG A C 1
ATOM 699 O O . ARG A 1 86 ? -12.131 4.416 18.935 1.00 83.06 86 ARG A O 1
ATOM 706 N N . GLN A 1 87 ? -9.933 4.807 18.972 1.00 77.62 87 GLN A N 1
ATOM 707 C CA . GLN A 1 87 ? -9.720 4.353 20.356 1.00 77.62 87 GLN A CA 1
ATOM 708 C C . GLN A 1 87 ? -9.869 5.482 21.388 1.00 77.62 87 GLN A C 1
ATOM 710 O O . GLN A 1 87 ? -9.973 5.198 22.580 1.00 77.62 87 GLN A O 1
ATOM 715 N N . GLY A 1 88 ? -9.814 6.744 20.948 1.00 70.88 88 GLY A N 1
ATOM 716 C CA . GLY A 1 88 ? -10.009 7.924 21.795 1.00 70.88 88 GLY A CA 1
ATOM 717 C C . GLY A 1 88 ? -11.432 8.494 21.773 1.00 70.88 88 GLY A C 1
ATOM 718 O O . GLY A 1 88 ? -11.694 9.437 22.520 1.00 70.88 88 GLY A O 1
ATOM 719 N N . GLU A 1 89 ? -12.305 7.949 20.921 1.00 59.34 89 GLU A N 1
ATOM 720 C CA . GLU A 1 89 ? -13.753 8.212 20.846 1.00 59.34 89 GLU A CA 1
ATOM 721 C C . GLU A 1 89 ? -14.534 7.264 21.766 1.00 59.34 89 GLU A C 1
ATOM 723 O O . GLU A 1 89 ? -15.477 7.752 22.431 1.00 59.34 89 GLU A O 1
#

Organism: NCBI:txid46163

Foldseek 3Di:
DDCVVLLVQLVVLLVCVLPDPDQDDPVSLVVSLVSLVVSLVVQLVVLVVVCVVVVNDPVVSVVSNVVSVVSSVVSNVSSVVSNVVRVVD

Sequence (89 aa):
MNLSEAKREYREVLEAFAGSDEAVSEAWLADVQRRLDGVRKRAMRQIDQYTTRRFLSVNQRRGMVTKLEWMHQKAHAEVVAIAAQRQGE